Protein AF-A0A7J4IIV6-F1 (afdb_monomer)

Mean predicted aligned error: 12.33 Å

Nearest PDB structures (foldseek):
  2w1t-assembly1_B  TM=8.767E-01  e=4.070E-02  Bacillus subtilis
  2w1t-assembly1_A  TM=8.884E-01  e=7.344E-02  Bacillus subtilis
  2mrn-assembly1_B  TM=8.520E-01  e=1.019E-01  Escherichia coli K-12
  9gc3-assembly1_A  TM=3.095E-01  e=4.013E+00  Saccharomyces cerevisiae

Secondary structure (DSSP, 8-state):
------EEETTTEEE-PPPHHHHHHTT--TT--EEEEE-TTS-EEEEE--------------GGG--SHHHHHHHHHHHHH-

Radius of gyration: 21.93 Å; Cα contacts (8 Å, |Δi|>4): 48; chains: 1; bounding box: 44×27×57 Å

Foldseek 3Di:
DDDWDWDDDPDDDTDTDDDPVVCVVLVPDPPQDWDWDQDPVRDIDIGRPPVDDPPPVDDDDDVVPCPDPVVVVVVVVVSVVD

Sequence (82 aa):
MDIRRVQMTGGSSLVVTLPKEWTTAMQIRKNDPVRITAQPDGTLLISAAITDDQVQRIKELDASTCTNPTFLFRTLIGCYIA

pLDDT: mean 84.46, std 11.9, range [46.62, 96.38]

Solvent-accessible surface area (backbone atoms only — not comparable to full-atom values): 5649 Å² total; per-residue (Å²): 138,87,87,80,73,71,41,81,51,82,95,87,44,76,47,68,83,76,57,67,70,58,38,58,75,65,68,60,55,92,89,57,67,65,45,75,43,84,43,98,89,74,47,75,48,77,41,76,52,64,93,68,66,79,73,72,82,80,76,89,76,70,68,88,77,50,87,43,74,69,56,49,54,52,50,54,52,49,66,72,73,107

Structure (mmCIF, N/CA/C/O backbone):
data_AF-A0A7J4IIV6-F1
#
_entry.id   AF-A0A7J4IIV6-F1
#
loop_
_atom_site.group_PDB
_atom_site.id
_atom_site.type_symbol
_atom_site.label_atom_id
_atom_site.label_alt_id
_atom_site.label_comp_id
_atom_site.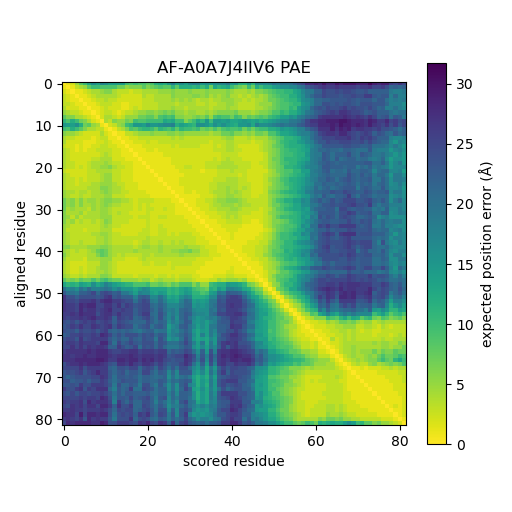label_asym_id
_atom_site.label_entity_id
_atom_site.label_seq_id
_atom_site.pdbx_PDB_ins_code
_atom_site.Cartn_x
_atom_site.Cartn_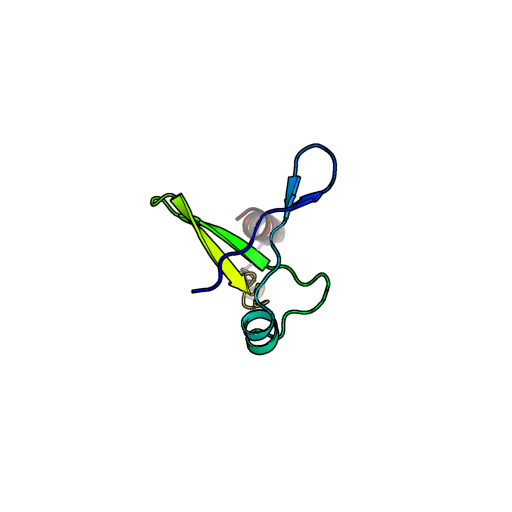y
_atom_site.Cartn_z
_atom_site.occupancy
_atom_site.B_iso_or_equiv
_atom_site.auth_seq_id
_atom_site.auth_comp_id
_atom_site.auth_asym_id
_atom_site.auth_atom_id
_atom_site.pdbx_PDB_model_num
ATOM 1 N N . MET A 1 1 ? -19.813 -3.489 10.703 1.00 63.03 1 MET A N 1
ATOM 2 C CA . MET A 1 1 ? -19.046 -2.227 10.701 1.00 63.03 1 MET A CA 1
ATOM 3 C C . MET A 1 1 ? -18.087 -2.305 11.872 1.00 63.03 1 MET A C 1
ATOM 5 O O . MET A 1 1 ? -18.555 -2.417 12.995 1.00 63.03 1 MET A O 1
ATOM 9 N N . ASP A 1 2 ? -16.785 -2.391 11.608 1.00 81.69 2 ASP A N 1
ATOM 10 C CA . ASP A 1 2 ? -15.752 -2.502 12.646 1.00 81.69 2 ASP A CA 1
ATOM 11 C C . ASP A 1 2 ? -15.068 -1.134 12.782 1.00 81.69 2 ASP A C 1
ATOM 13 O O . ASP A 1 2 ? -14.643 -0.562 11.778 1.00 81.69 2 ASP A O 1
ATOM 17 N N . ILE A 1 3 ? -15.028 -0.572 13.993 1.00 88.06 3 ILE A N 1
ATOM 18 C CA . ILE A 1 3 ? -14.431 0.743 14.267 1.00 88.06 3 ILE A CA 1
ATOM 19 C C . ILE A 1 3 ? -13.132 0.513 15.02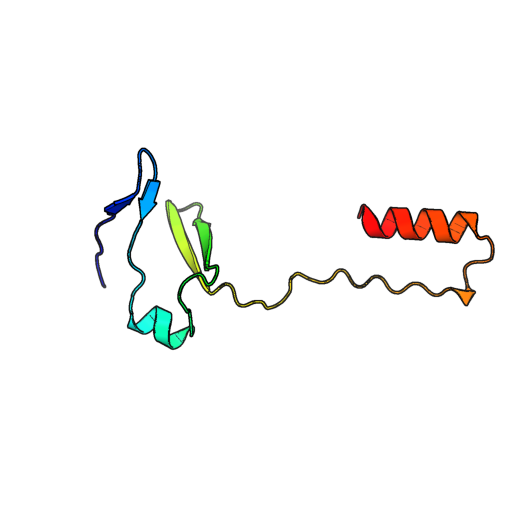7 1.00 88.06 3 ILE A C 1
ATOM 21 O O . ILE A 1 3 ? -13.127 -0.034 16.128 1.00 88.06 3 ILE A O 1
ATOM 25 N N . ARG A 1 4 ? -12.022 0.978 14.453 1.00 91.12 4 ARG A N 1
ATOM 26 C CA . ARG A 1 4 ? -10.684 0.808 15.023 1.00 91.12 4 ARG A CA 1
ATOM 27 C C . ARG A 1 4 ? -10.083 2.152 15.375 1.00 91.12 4 ARG A C 1
ATOM 29 O O . ARG A 1 4 ? -10.219 3.123 14.637 1.00 91.12 4 ARG A O 1
ATOM 36 N N . ARG A 1 5 ? -9.399 2.200 16.515 1.00 92.94 5 ARG A N 1
ATOM 37 C CA . ARG A 1 5 ? -8.644 3.383 16.926 1.00 92.94 5 ARG A CA 1
ATOM 38 C C . ARG A 1 5 ? -7.285 3.373 16.240 1.00 92.94 5 ARG A C 1
ATOM 40 O O . ARG A 1 5 ? -6.659 2.321 16.112 1.00 92.94 5 ARG A O 1
ATOM 47 N N . VAL A 1 6 ? -6.827 4.553 15.851 1.00 93.44 6 VAL A N 1
ATOM 48 C CA . VAL A 1 6 ? -5.439 4.759 15.447 1.00 93.44 6 VAL A CA 1
ATOM 49 C C . VAL A 1 6 ? -4.524 4.713 16.670 1.00 93.44 6 VAL A C 1
ATOM 51 O O . VAL A 1 6 ? -4.919 5.097 17.773 1.00 93.44 6 VAL A O 1
ATOM 54 N N . GLN A 1 7 ? -3.302 4.238 16.476 1.00 93.94 7 GLN A N 1
ATOM 55 C CA . GLN A 1 7 ? -2.245 4.199 17.479 1.00 93.94 7 GLN A CA 1
ATOM 56 C C . GLN A 1 7 ? -1.082 5.066 17.006 1.00 93.94 7 GLN A C 1
ATOM 58 O O . GLN A 1 7 ? -0.806 5.139 15.812 1.00 93.94 7 GLN A O 1
ATOM 63 N N . MET A 1 8 ? -0.383 5.711 17.931 1.00 90.88 8 MET A N 1
ATOM 64 C CA . MET A 1 8 ? 0.822 6.468 17.607 1.00 90.88 8 MET A CA 1
ATOM 65 C C . MET A 1 8 ? 2.014 5.516 17.514 1.00 90.88 8 MET A C 1
ATOM 67 O O . MET A 1 8 ? 2.225 4.694 18.403 1.00 90.88 8 MET A O 1
ATOM 71 N N . THR A 1 9 ? 2.782 5.607 16.430 1.00 86.19 9 THR A N 1
ATOM 72 C CA . THR A 1 9 ? 4.063 4.909 16.275 1.00 86.19 9 THR A CA 1
ATOM 73 C C . THR A 1 9 ? 5.140 5.946 15.974 1.00 86.19 9 THR A C 1
ATOM 75 O O . THR A 1 9 ? 5.064 6.656 14.973 1.00 86.19 9 THR A O 1
ATOM 78 N N . GLY A 1 10 ? 6.146 6.055 16.846 1.00 84.81 10 GLY A N 1
ATOM 79 C CA . GLY A 1 10 ? 7.158 7.112 16.746 1.00 84.81 10 GLY A CA 1
ATOM 80 C C . GLY A 1 10 ? 6.588 8.515 17.004 1.00 84.81 10 GLY A C 1
ATOM 81 O O . GLY A 1 10 ? 5.584 8.661 17.696 1.00 84.81 10 GLY A O 1
ATOM 82 N N . GLY A 1 11 ? 7.248 9.553 16.476 1.00 81.25 11 GLY A N 1
ATOM 83 C CA . GLY A 1 11 ? 6.929 10.957 16.785 1.00 81.25 11 GLY A CA 1
ATOM 84 C C . GLY A 1 11 ? 5.853 11.624 15.916 1.00 81.25 11 GLY A C 1
ATOM 85 O O . GLY A 1 11 ? 5.326 12.656 16.317 1.00 81.25 11 GLY A O 1
ATOM 86 N N . SER A 1 12 ? 5.523 11.081 14.738 1.00 85.25 12 SER A N 1
ATOM 87 C CA . SER A 1 12 ? 4.636 11.766 13.774 1.00 85.25 12 SER A CA 1
ATOM 88 C C . SER A 1 12 ? 3.750 10.852 12.920 1.00 85.25 12 SER A C 1
ATOM 90 O O . SER A 1 12 ? 3.072 11.339 12.019 1.00 85.25 12 SER A O 1
ATOM 92 N N . SER A 1 13 ? 3.734 9.538 13.167 1.00 86.50 13 SER A N 1
ATOM 93 C CA . SER A 1 13 ? 2.965 8.583 12.358 1.00 86.50 13 SER A CA 1
ATOM 94 C C . SER A 1 13 ? 1.888 7.874 13.173 1.00 86.50 13 SER A C 1
ATOM 96 O O . SER A 1 13 ? 2.083 7.517 14.338 1.00 86.50 13 SER A O 1
ATOM 98 N N . LEU A 1 14 ? 0.740 7.659 12.535 1.00 91.31 14 LEU A N 1
ATOM 99 C CA . LEU A 1 14 ? -0.375 6.896 13.080 1.00 91.31 14 LEU A CA 1
ATOM 100 C C . LEU A 1 14 ? -0.490 5.562 12.344 1.00 91.31 14 LEU A C 1
ATOM 102 O O . LEU A 1 14 ? -0.322 5.499 11.129 1.00 91.31 14 LEU A O 1
ATOM 106 N N . VAL A 1 15 ? -0.812 4.504 13.079 1.00 92.38 15 VAL A N 1
ATOM 107 C CA . VAL A 1 15 ? -1.069 3.169 12.535 1.00 92.38 15 VAL A CA 1
ATOM 108 C C . VAL A 1 15 ? -2.484 2.730 12.887 1.00 92.38 15 VAL A C 1
ATOM 110 O O . VAL A 1 15 ? -3.004 3.058 13.954 1.00 92.38 15 VAL A O 1
ATOM 113 N N . VAL A 1 16 ? -3.117 1.968 11.998 1.00 92.88 16 VAL A N 1
ATOM 114 C CA . VAL A 1 16 ? -4.401 1.305 12.250 1.00 92.88 16 VAL A CA 1
ATOM 115 C C . VAL A 1 16 ? -4.244 -0.179 11.963 1.00 92.88 16 VAL A C 1
ATOM 117 O O . VAL A 1 16 ? -3.575 -0.578 11.010 1.00 92.88 16 VAL A O 1
ATOM 120 N N . THR A 1 17 ? -4.835 -1.017 12.808 1.00 92.44 17 THR A N 1
ATOM 121 C CA . THR A 1 17 ? -4.781 -2.465 12.613 1.00 92.44 17 THR A CA 1
ATOM 122 C C . THR A 1 17 ? -5.745 -2.880 11.508 1.00 92.44 17 THR A C 1
ATOM 124 O O . THR A 1 17 ? -6.923 -2.528 11.537 1.00 92.44 17 THR A O 1
ATOM 127 N N . LEU A 1 18 ? -5.267 -3.666 10.548 1.00 92.31 18 LEU A N 1
ATOM 128 C CA . LEU A 1 18 ? -6.119 -4.212 9.494 1.00 92.31 18 LEU A CA 1
ATOM 129 C C . LEU A 1 18 ? -7.036 -5.322 10.055 1.00 92.31 18 LEU A C 1
ATOM 131 O O . LEU A 1 18 ? -6.637 -6.036 10.986 1.00 92.31 18 LEU A O 1
ATOM 135 N N . PRO A 1 19 ? -8.266 -5.492 9.533 1.00 92.19 19 PRO A N 1
ATOM 136 C CA . PRO A 1 19 ? -9.157 -6.568 9.960 1.00 92.19 19 PRO A CA 1
ATOM 137 C C . PRO A 1 19 ? -8.576 -7.950 9.657 1.00 92.19 19 PRO A C 1
ATOM 139 O O . PRO A 1 19 ? -8.198 -8.226 8.523 1.00 92.19 19 PRO A O 1
ATOM 142 N N . LYS A 1 20 ? -8.547 -8.839 10.659 1.00 90.56 20 LYS A N 1
ATOM 143 C CA . LYS A 1 20 ? -7.928 -10.173 10.541 1.00 90.56 20 LYS A CA 1
ATOM 144 C C . LYS A 1 20 ? -8.567 -11.026 9.443 1.00 90.56 20 LYS A C 1
ATOM 146 O O . LYS A 1 20 ? -7.865 -11.725 8.716 1.00 90.56 20 LYS A O 1
ATOM 151 N N . GLU A 1 21 ? -9.890 -10.975 9.328 1.00 92.50 21 GLU A N 1
ATOM 152 C CA . GLU A 1 21 ? -10.630 -11.693 8.285 1.00 92.50 21 GLU A CA 1
ATOM 153 C C . GLU A 1 2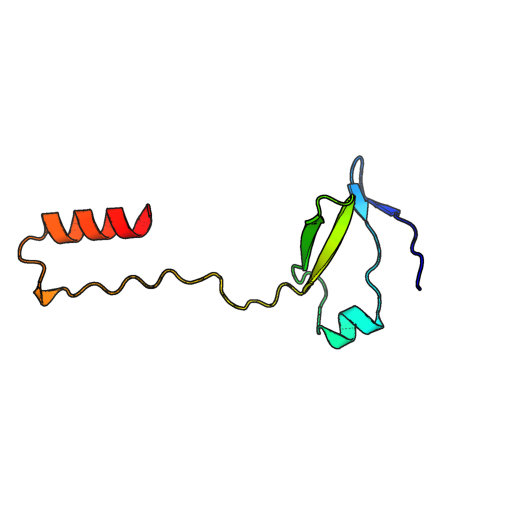1 ? -10.221 -11.203 6.894 1.00 92.50 21 GLU A C 1
ATOM 155 O O . GLU A 1 21 ? -9.902 -12.011 6.026 1.00 92.50 21 GLU A O 1
ATOM 160 N N . TRP A 1 22 ? -10.116 -9.883 6.719 1.00 91.69 22 TRP A N 1
ATOM 161 C CA . TRP A 1 22 ? -9.694 -9.275 5.461 1.00 91.69 22 TRP A CA 1
ATOM 162 C C . TRP A 1 22 ? -8.238 -9.607 5.114 1.00 91.69 22 TRP A C 1
ATOM 164 O O . TRP A 1 22 ? -7.965 -10.033 3.996 1.00 91.69 22 TRP A O 1
ATOM 174 N N . THR A 1 23 ? -7.304 -9.499 6.069 1.00 92.12 23 THR A N 1
ATOM 175 C CA . THR A 1 23 ? -5.894 -9.856 5.821 1.00 92.12 23 THR A CA 1
ATOM 176 C C . THR A 1 23 ? -5.731 -11.336 5.485 1.00 92.12 23 THR A C 1
ATOM 178 O O . THR A 1 23 ? -4.887 -11.681 4.667 1.00 92.12 23 THR A O 1
ATOM 181 N N . THR A 1 24 ? -6.549 -12.209 6.085 1.00 92.25 24 THR A N 1
ATOM 182 C CA . THR A 1 24 ? -6.552 -13.650 5.783 1.00 92.25 24 THR A CA 1
ATOM 183 C C . THR A 1 24 ? -7.098 -13.915 4.382 1.00 92.25 24 THR A C 1
ATOM 185 O O . THR A 1 24 ? -6.476 -14.653 3.623 1.00 92.25 24 THR A O 1
ATOM 188 N N . ALA A 1 25 ? -8.218 -13.280 4.017 1.00 91.19 25 ALA A N 1
ATOM 189 C CA . ALA A 1 25 ? -8.829 -13.408 2.695 1.00 91.19 25 ALA A CA 1
ATOM 190 C C . ALA A 1 25 ? -7.903 -12.912 1.572 1.00 91.19 25 ALA A C 1
ATOM 192 O O . ALA A 1 25 ? -7.832 -13.531 0.516 1.00 91.19 25 ALA A O 1
ATOM 193 N N . MET A 1 26 ? -7.155 -11.836 1.826 1.00 90.25 26 MET A N 1
ATOM 194 C CA . MET A 1 26 ? -6.180 -11.265 0.890 1.00 90.25 26 MET A CA 1
ATOM 195 C C . MET A 1 26 ? -4.784 -11.904 0.988 1.00 90.25 26 MET A C 1
ATOM 197 O O . MET A 1 26 ? -3.862 -11.451 0.320 1.00 90.25 26 MET A O 1
ATOM 201 N N . GLN A 1 27 ? -4.609 -12.926 1.837 1.00 90.62 27 GLN A N 1
ATOM 202 C CA . GLN A 1 27 ? -3.339 -13.625 2.082 1.00 90.62 27 GLN A CA 1
ATOM 203 C C . GLN A 1 27 ? -2.150 -12.712 2.448 1.00 90.62 27 GLN A C 1
ATOM 205 O O . GLN A 1 27 ? -0.997 -13.064 2.204 1.00 90.62 27 GLN A O 1
ATOM 210 N N . ILE A 1 28 ? -2.425 -11.570 3.084 1.00 90.06 28 ILE A N 1
ATOM 211 C CA . ILE A 1 28 ? -1.423 -10.574 3.478 1.00 90.06 28 ILE A CA 1
ATOM 212 C C . ILE A 1 28 ? -0.618 -11.099 4.665 1.00 90.06 28 ILE A C 1
ATOM 214 O O . ILE A 1 28 ? -1.171 -11.462 5.710 1.00 90.06 28 ILE A O 1
ATOM 218 N N . ARG A 1 29 ? 0.705 -11.097 4.525 1.00 89.38 29 ARG A N 1
ATOM 219 C CA . ARG A 1 29 ? 1.665 -11.501 5.553 1.00 89.38 29 ARG A CA 1
ATOM 220 C C . ARG A 1 29 ? 2.358 -10.289 6.162 1.00 89.38 29 ARG A C 1
ATOM 222 O O . ARG A 1 29 ? 2.251 -9.151 5.709 1.00 89.38 29 ARG A O 1
ATOM 229 N N . LYS A 1 30 ? 3.079 -10.539 7.256 1.00 86.81 30 LYS A N 1
ATOM 230 C CA . LYS A 1 30 ? 3.907 -9.520 7.902 1.00 86.81 30 LYS A CA 1
ATOM 231 C C . LYS A 1 30 ? 4.894 -8.945 6.880 1.00 86.81 30 LYS A C 1
ATOM 233 O O . LYS A 1 30 ? 5.632 -9.707 6.266 1.00 86.81 30 LYS A O 1
ATOM 238 N N . ASN A 1 31 ? 4.956 -7.615 6.816 1.00 85.50 31 ASN A N 1
ATOM 239 C CA . ASN A 1 31 ? 5.799 -6.828 5.910 1.00 85.50 31 ASN A CA 1
ATOM 240 C C . ASN A 1 31 ? 5.373 -6.840 4.432 1.00 85.50 31 ASN A C 1
ATOM 242 O O . ASN A 1 31 ? 6.080 -6.241 3.622 1.00 85.50 31 ASN A O 1
ATOM 246 N N . ASP A 1 32 ? 4.238 -7.449 4.077 1.00 87.44 32 ASP A N 1
ATOM 247 C CA . ASP A 1 32 ? 3.712 -7.312 2.720 1.00 87.44 32 ASP A CA 1
ATOM 248 C C . ASP A 1 32 ? 3.259 -5.862 2.481 1.00 87.44 32 ASP A C 1
ATOM 250 O O . ASP A 1 32 ? 2.643 -5.247 3.364 1.00 87.44 32 ASP A O 1
ATOM 254 N N . PRO A 1 33 ? 3.552 -5.291 1.302 1.00 87.19 33 PRO A N 1
ATOM 255 C CA . PRO A 1 33 ? 3.069 -3.966 0.966 1.00 87.19 33 PRO A CA 1
ATOM 256 C C . PRO A 1 33 ? 1.539 -3.959 0.855 1.00 87.19 33 PRO A C 1
ATOM 258 O O . PRO A 1 33 ? 0.903 -4.914 0.412 1.00 87.19 33 PRO A O 1
ATOM 261 N N . VAL A 1 34 ? 0.934 -2.834 1.224 1.00 90.00 34 VAL A N 1
ATOM 262 C CA . VAL A 1 34 ? -0.479 -2.541 0.969 1.00 90.00 34 VAL A CA 1
ATOM 263 C C . VAL A 1 34 ? -0.571 -1.177 0.313 1.00 90.00 34 VAL A C 1
ATOM 265 O O . VAL A 1 34 ? 0.164 -0.253 0.665 1.00 90.00 34 VAL A O 1
ATOM 268 N N . ARG A 1 35 ? -1.462 -1.042 -0.664 1.00 89.00 35 ARG A N 1
ATOM 269 C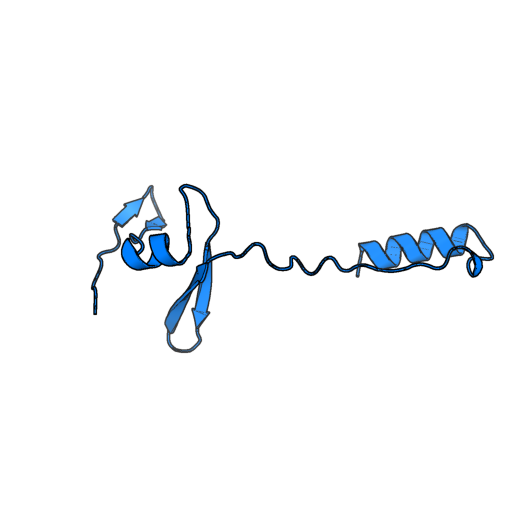 CA . ARG A 1 35 ? -1.683 0.233 -1.338 1.00 89.00 35 ARG A CA 1
ATOM 270 C C . ARG A 1 35 ? -2.763 0.996 -0.589 1.00 89.00 35 ARG A C 1
ATOM 272 O O . ARG A 1 35 ? -3.852 0.471 -0.363 1.00 89.00 35 ARG A O 1
ATOM 279 N N . ILE A 1 36 ? -2.451 2.237 -0.234 1.00 91.44 36 ILE A N 1
ATOM 280 C CA . ILE A 1 36 ? -3.386 3.171 0.389 1.00 91.44 36 ILE A CA 1
ATOM 281 C C . ILE A 1 36 ? -3.580 4.336 -0.575 1.00 91.44 36 ILE A C 1
ATOM 283 O O . ILE A 1 36 ? -2.610 4.952 -1.017 1.00 91.44 36 ILE A O 1
ATOM 287 N N . THR A 1 37 ? -4.829 4.631 -0.916 1.00 92.56 37 THR A N 1
ATOM 288 C CA . THR A 1 37 ? -5.186 5.720 -1.827 1.00 92.56 37 THR A CA 1
ATOM 289 C C . THR A 1 37 ? -6.191 6.636 -1.148 1.00 92.56 37 THR A C 1
ATOM 291 O O . THR A 1 37 ? -7.242 6.183 -0.698 1.00 92.56 37 THR A O 1
ATOM 294 N N . ALA A 1 38 ? -5.858 7.925 -1.065 1.00 94.38 38 ALA A N 1
ATOM 295 C CA . ALA A 1 38 ? -6.795 8.947 -0.621 1.00 94.38 38 ALA A CA 1
ATOM 296 C C . ALA A 1 38 ? -7.802 9.238 -1.735 1.00 94.38 38 ALA A C 1
ATOM 298 O O . ALA A 1 38 ? -7.416 9.462 -2.883 1.00 94.38 38 ALA A O 1
ATOM 299 N N . GLN A 1 39 ? -9.083 9.217 -1.388 1.00 96.38 39 GLN A N 1
ATOM 300 C CA . GLN A 1 39 ? -10.174 9.507 -2.306 1.00 96.38 39 GLN A CA 1
ATOM 301 C C . GLN A 1 39 ? -10.662 10.957 -2.126 1.00 96.38 39 GLN A C 1
ATOM 303 O O . GLN A 1 39 ? -10.497 11.530 -1.045 1.00 96.38 39 GLN A O 1
ATOM 308 N N . PRO A 1 40 ? -11.276 11.572 -3.157 1.00 95.38 40 PRO A N 1
ATOM 309 C CA . PRO A 1 40 ? -11.769 12.952 -3.083 1.00 95.38 40 PRO A CA 1
ATOM 310 C C . PRO A 1 40 ? -12.834 13.192 -2.005 1.00 95.38 40 PRO A C 1
ATOM 312 O O . PRO A 1 40 ? -13.007 14.320 -1.554 1.00 95.38 40 PRO A O 1
ATOM 315 N N . ASP A 1 41 ? -13.540 12.142 -1.587 1.00 95.81 41 ASP A N 1
ATOM 316 C CA . ASP A 1 41 ? -14.558 12.182 -0.533 1.00 95.81 41 ASP A CA 1
ATOM 317 C C . ASP A 1 41 ? -13.971 12.126 0.892 1.00 95.81 41 ASP A C 1
ATOM 319 O O . ASP A 1 41 ? -14.713 12.094 1.873 1.0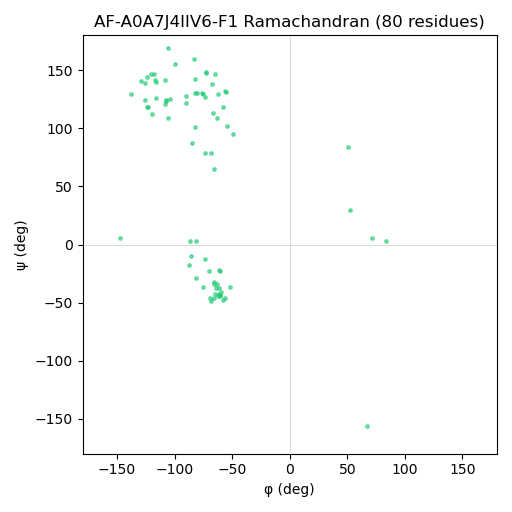0 95.81 41 ASP A O 1
ATOM 323 N N . GLY A 1 42 ? -12.639 12.117 1.019 1.00 92.50 42 GLY A N 1
ATOM 324 C CA . GLY A 1 42 ? -11.931 12.052 2.296 1.00 92.50 42 GLY A CA 1
ATOM 325 C C . GLY A 1 42 ? -11.769 10.636 2.853 1.00 92.50 42 GLY A C 1
ATOM 326 O O . GLY A 1 42 ? -11.219 10.473 3.944 1.00 92.50 42 GLY A O 1
ATOM 327 N N . THR A 1 43 ? -12.209 9.604 2.129 1.00 95.12 43 THR A N 1
ATOM 328 C CA . THR A 1 43 ? -11.994 8.211 2.526 1.00 95.12 43 THR A CA 1
ATOM 329 C C . THR A 1 43 ? -10.611 7.705 2.107 1.00 95.12 43 THR A C 1
ATOM 331 O O . THR A 1 43 ? -9.955 8.242 1.209 1.00 95.12 43 THR A O 1
ATOM 334 N N . LEU A 1 44 ? -10.154 6.635 2.763 1.00 93.31 44 LEU A N 1
ATOM 335 C CA . LEU A 1 44 ? -8.963 5.887 2.363 1.00 93.31 44 LEU A CA 1
ATOM 336 C C . LEU A 1 44 ? -9.384 4.539 1.779 1.00 93.31 44 LEU A C 1
ATOM 338 O O . LEU A 1 44 ? -10.039 3.746 2.456 1.00 93.31 44 LEU A O 1
ATOM 342 N N . LEU A 1 45 ? -8.963 4.262 0.547 1.00 91.94 45 LEU A N 1
ATOM 343 C CA . LEU A 1 45 ? -9.060 2.936 -0.051 1.00 91.94 45 LEU A CA 1
ATOM 344 C C . LEU A 1 45 ? -7.792 2.146 0.268 1.00 91.94 45 LEU A C 1
ATOM 346 O O . LEU A 1 45 ? -6.691 2.565 -0.094 1.00 91.94 45 LEU A O 1
ATOM 350 N N . ILE A 1 46 ? -7.952 0.993 0.916 1.00 91.62 46 ILE A N 1
ATOM 351 C CA . ILE A 1 46 ? -6.863 0.048 1.174 1.00 91.62 46 ILE A CA 1
ATOM 352 C C . ILE A 1 46 ? -7.058 -1.155 0.258 1.00 91.62 46 ILE A C 1
ATOM 354 O O . ILE A 1 46 ? -8.107 -1.795 0.271 1.00 91.62 46 ILE A O 1
ATOM 358 N N . SER A 1 47 ? -6.034 -1.470 -0.527 1.00 89.25 47 SER A N 1
ATOM 359 C CA . SER A 1 47 ? -5.998 -2.651 -1.389 1.00 89.25 47 SER A CA 1
ATOM 360 C C . SER A 1 47 ? -4.767 -3.487 -1.064 1.00 89.25 47 SER A C 1
ATOM 362 O O . SER A 1 47 ? -3.705 -2.952 -0.726 1.00 89.25 47 SER A O 1
ATOM 364 N N . ALA A 1 48 ? -4.912 -4.812 -1.140 1.00 85.31 48 ALA A N 1
ATOM 365 C CA . ALA A 1 48 ? -3.756 -5.694 -1.130 1.00 85.31 48 ALA A CA 1
ATOM 366 C C . ALA A 1 48 ? -2.839 -5.259 -2.276 1.00 85.31 48 ALA A C 1
ATOM 368 O O . ALA A 1 48 ? -3.320 -5.044 -3.392 1.00 85.31 48 ALA A O 1
ATOM 369 N N . ALA A 1 49 ? -1.541 -5.097 -2.016 1.00 70.88 49 ALA A N 1
ATOM 370 C CA . ALA A 1 49 ? -0.598 -4.996 -3.116 1.00 70.88 49 ALA A CA 1
ATOM 371 C C . ALA A 1 49 ? -0.459 -6.406 -3.687 1.00 70.88 49 ALA A C 1
ATOM 373 O O . ALA A 1 49 ? 0.472 -7.139 -3.369 1.00 70.88 49 ALA A O 1
ATOM 374 N N . ILE A 1 50 ? -1.448 -6.816 -4.483 1.00 59.91 50 ILE A N 1
ATOM 375 C CA . ILE A 1 50 ? -1.252 -7.920 -5.401 1.00 59.91 50 ILE A CA 1
ATOM 376 C C . ILE A 1 50 ? -0.077 -7.450 -6.249 1.00 59.91 50 ILE A C 1
ATOM 378 O O . ILE A 1 50 ? -0.134 -6.371 -6.847 1.00 59.91 50 ILE A O 1
ATOM 382 N N . THR A 1 51 ? 1.023 -8.189 -6.206 1.00 53.09 51 THR A N 1
ATOM 383 C CA . THR A 1 51 ? 2.115 -8.059 -7.166 1.00 53.09 51 THR A CA 1
ATOM 384 C C . THR A 1 51 ? 1.570 -8.501 -8.521 1.00 53.09 51 THR A C 1
ATOM 386 O O . THR A 1 51 ? 1.948 -9.545 -9.030 1.00 53.09 51 THR A O 1
ATOM 389 N N . ASP A 1 52 ? 0.603 -7.767 -9.053 1.00 46.62 52 ASP A N 1
ATOM 390 C CA . ASP A 1 52 ? 0.106 -7.934 -10.400 1.00 46.62 52 ASP A CA 1
ATOM 391 C C . ASP A 1 52 ? 0.363 -6.609 -11.097 1.00 46.62 52 ASP A C 1
ATOM 393 O O . ASP A 1 52 ? -0.120 -5.548 -10.689 1.00 46.62 52 ASP A O 1
ATOM 397 N N . ASP A 1 53 ? 1.281 -6.698 -12.048 1.00 48.56 53 ASP A N 1
ATOM 398 C CA . ASP A 1 53 ? 1.794 -5.626 -12.871 1.00 48.56 53 ASP A CA 1
ATOM 399 C C . ASP A 1 53 ? 2.280 -4.372 -12.111 1.00 48.56 53 ASP A C 1
ATOM 401 O O . ASP A 1 53 ? 1.711 -3.277 -12.180 1.00 48.56 53 ASP A O 1
ATOM 405 N N . GLN A 1 54 ? 3.541 -4.424 -11.647 1.00 48.34 54 GLN A N 1
ATOM 406 C CA . GLN A 1 54 ? 4.423 -3.455 -12.305 1.00 48.34 54 GLN A CA 1
ATOM 407 C C . GLN A 1 54 ? 4.243 -3.769 -13.776 1.00 48.34 54 GLN A C 1
ATOM 409 O O . GLN A 1 54 ? 4.738 -4.811 -14.188 1.00 48.34 54 GLN A O 1
ATOM 414 N N . VAL A 1 55 ? 3.456 -2.968 -14.500 1.00 54.28 55 VAL A N 1
ATOM 415 C CA . VAL A 1 55 ? 3.386 -3.033 -15.954 1.00 54.28 55 VAL A CA 1
ATOM 416 C C . VAL A 1 55 ? 4.842 -3.016 -16.378 1.00 54.28 55 VAL A C 1
ATOM 418 O O . VAL A 1 55 ? 5.470 -1.953 -16.394 1.00 54.28 55 VAL A O 1
ATOM 421 N N . GLN A 1 56 ? 5.43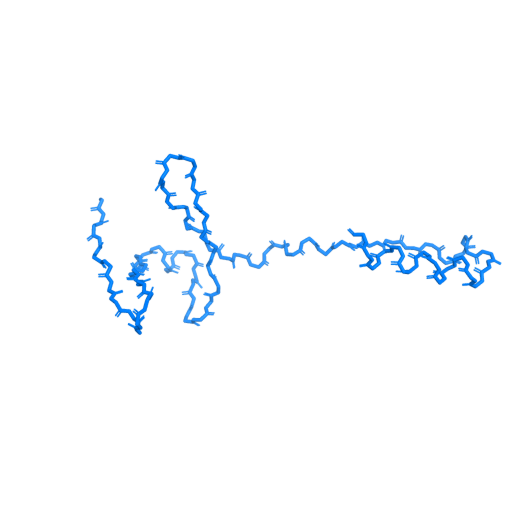2 -4.193 -16.600 1.00 55.03 56 GLN A N 1
ATOM 422 C CA . GLN A 1 56 ? 6.740 -4.269 -17.190 1.00 55.03 56 GLN A CA 1
ATOM 423 C C . GLN A 1 56 ? 6.446 -3.664 -18.538 1.00 55.03 56 GLN A C 1
ATOM 425 O O . GLN A 1 56 ? 5.674 -4.210 -19.325 1.00 55.03 56 GLN A O 1
ATOM 430 N N . ARG A 1 57 ? 6.940 -2.448 -18.756 1.00 64.06 57 ARG A N 1
ATOM 431 C CA . ARG A 1 57 ? 6.878 -1.820 -20.063 1.00 64.06 57 ARG A CA 1
ATOM 432 C C . ARG A 1 57 ? 7.811 -2.640 -20.938 1.00 64.06 57 ARG A C 1
ATOM 434 O O . ARG A 1 57 ? 8.961 -2.271 -21.143 1.00 64.06 57 ARG A O 1
ATOM 441 N N . ILE A 1 58 ? 7.331 -3.796 -21.382 1.00 74.94 58 ILE A N 1
ATOM 442 C CA . ILE A 1 58 ? 8.032 -4.649 -22.317 1.00 74.94 58 ILE A CA 1
ATOM 443 C C . ILE A 1 58 ? 8.057 -3.849 -23.612 1.00 74.94 58 ILE A C 1
ATOM 445 O O . ILE A 1 58 ? 7.023 -3.503 -24.188 1.00 74.94 58 ILE A O 1
ATOM 449 N N . LYS A 1 59 ? 9.263 -3.451 -24.005 1.00 81.75 59 LYS A N 1
ATOM 450 C CA . LYS A 1 59 ? 9.539 -2.820 -25.288 1.00 81.75 59 LYS A CA 1
ATOM 451 C C . LYS A 1 59 ? 10.233 -3.869 -26.138 1.00 81.75 59 LYS A C 1
ATOM 453 O O . LYS A 1 59 ? 11.373 -4.229 -25.862 1.00 81.75 59 LYS A O 1
ATOM 458 N N . GLU A 1 60 ? 9.532 -4.374 -27.141 1.00 85.25 60 GLU A N 1
ATOM 459 C CA . GLU A 1 60 ? 10.126 -5.265 -28.130 1.00 85.25 60 GLU A CA 1
ATOM 460 C C . GLU A 1 60 ? 10.877 -4.432 -29.171 1.00 85.25 60 GLU A C 1
ATOM 462 O O . GLU A 1 60 ? 10.356 -3.446 -29.696 1.00 85.25 60 GLU A O 1
ATOM 467 N N . LEU A 1 61 ? 12.126 -4.813 -29.434 1.00 86.06 61 LEU A N 1
ATOM 468 C CA . LEU A 1 61 ? 12.996 -4.164 -30.406 1.00 86.06 61 LEU A CA 1
ATOM 469 C C . LEU A 1 61 ? 13.450 -5.204 -31.422 1.00 86.06 61 LEU A C 1
ATOM 471 O O . LEU A 1 61 ? 14.139 -6.161 -31.073 1.00 86.06 61 LEU A O 1
ATOM 475 N N . ASP A 1 62 ? 13.096 -4.990 -32.686 1.00 86.31 62 ASP A N 1
ATOM 476 C CA . ASP A 1 62 ? 13.596 -5.813 -33.779 1.00 8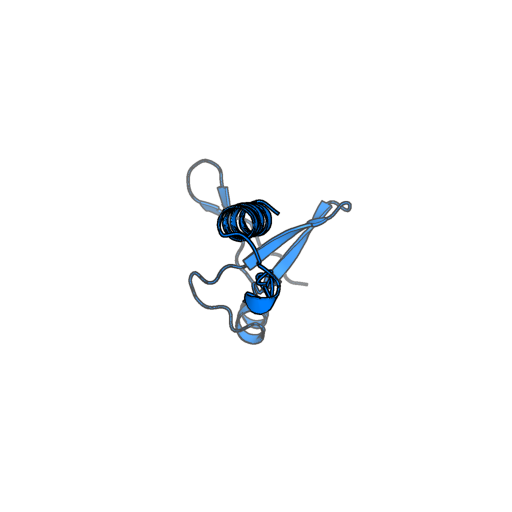6.31 62 ASP A CA 1
ATOM 477 C C . ASP A 1 62 ? 14.992 -5.331 -34.198 1.00 86.31 62 ASP A C 1
ATOM 479 O O . ASP A 1 62 ? 15.152 -4.345 -34.928 1.00 86.31 62 ASP A O 1
ATOM 483 N N . ALA A 1 63 ? 16.019 -6.047 -33.738 1.00 82.69 63 ALA A N 1
ATOM 484 C CA . ALA A 1 63 ? 17.412 -5.752 -34.05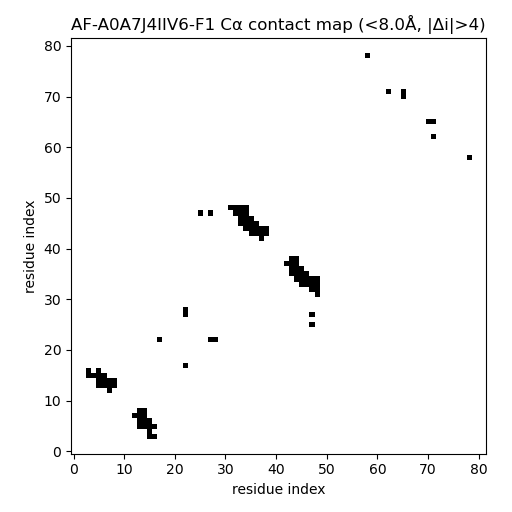8 1.00 82.69 63 ALA A CA 1
ATOM 485 C C . ALA A 1 63 ? 17.728 -5.854 -35.561 1.00 82.69 63 ALA A C 1
ATOM 487 O O . ALA A 1 63 ? 18.679 -5.219 -36.014 1.00 82.69 63 ALA A O 1
ATOM 488 N N . SER A 1 64 ? 16.936 -6.591 -36.350 1.00 83.94 64 SER A N 1
ATOM 489 C CA . SER A 1 64 ? 17.158 -6.726 -37.796 1.00 83.94 64 SER A CA 1
ATOM 490 C C . SER A 1 64 ? 16.853 -5.439 -38.570 1.00 83.94 64 SER A C 1
ATOM 492 O O . SER A 1 64 ? 17.416 -5.208 -39.639 1.00 83.94 64 SER A O 1
ATOM 494 N N . THR A 1 65 ? 16.030 -4.552 -38.000 1.00 80.38 65 THR A N 1
ATOM 495 C CA . THR A 1 65 ? 15.707 -3.239 -38.586 1.00 80.38 65 THR A CA 1
ATOM 496 C C . THR A 1 65 ? 16.723 -2.152 -38.216 1.00 80.38 65 THR A C 1
ATOM 498 O O . THR A 1 65 ? 16.721 -1.059 -38.789 1.00 80.38 65 THR A O 1
ATOM 501 N N . CYS A 1 66 ? 17.633 -2.439 -37.280 1.00 80.88 66 CYS A N 1
ATOM 502 C CA . CYS A 1 66 ? 18.648 -1.502 -36.814 1.00 80.88 66 CYS A CA 1
ATOM 503 C C . CYS A 1 66 ? 19.881 -1.526 -37.729 1.00 80.88 66 CYS A C 1
ATOM 505 O O . CYS A 1 66 ? 20.864 -2.213 -37.469 1.00 80.88 66 CYS A O 1
ATOM 507 N N . THR A 1 67 ? 19.857 -0.719 -38.789 1.00 77.69 67 THR A N 1
ATOM 508 C CA . THR A 1 67 ? 20.949 -0.612 -39.776 1.00 77.69 67 THR A CA 1
ATOM 509 C C . THR A 1 67 ? 22.195 0.131 -39.278 1.00 77.69 67 THR A C 1
ATOM 511 O O . THR A 1 67 ? 23.238 0.074 -39.926 1.00 77.69 67 THR A O 1
ATOM 514 N N . ASN A 1 68 ? 22.121 0.825 -38.136 1.00 85.19 68 ASN A N 1
ATOM 515 C CA . ASN A 1 68 ? 23.232 1.593 -37.568 1.00 85.19 68 ASN A CA 1
ATOM 516 C C . ASN A 1 68 ? 23.323 1.403 -36.034 1.00 85.19 68 ASN A C 1
ATOM 518 O O . ASN A 1 68 ? 22.329 1.648 -35.342 1.00 85.19 68 ASN A O 1
ATOM 522 N N . PRO A 1 69 ? 24.503 1.063 -35.473 1.00 86.81 69 PRO A N 1
ATOM 523 C CA . PRO A 1 69 ? 24.719 0.957 -34.025 1.00 86.81 69 PRO A CA 1
ATOM 524 C C . PRO A 1 69 ? 24.290 2.192 -33.216 1.00 86.81 69 PRO A C 1
ATOM 526 O O . PRO A 1 69 ? 23.747 2.063 -32.120 1.00 86.81 69 PRO A O 1
ATOM 529 N N . THR A 1 70 ? 24.477 3.400 -33.757 1.00 89.94 70 THR A N 1
ATOM 530 C CA . THR A 1 70 ? 24.062 4.651 -33.102 1.00 89.94 70 THR A CA 1
ATOM 531 C C . THR A 1 70 ? 22.542 4.756 -32.979 1.00 89.94 70 THR A C 1
ATOM 533 O O . THR A 1 70 ? 22.042 5.309 -32.001 1.00 89.94 70 THR A O 1
ATOM 536 N N . PHE A 1 71 ? 21.794 4.223 -33.948 1.00 88.19 71 PHE A N 1
ATOM 537 C CA . PHE A 1 71 ? 20.334 4.208 -33.902 1.00 88.19 71 PHE A CA 1
ATOM 538 C C . PHE A 1 71 ? 19.835 3.269 -32.801 1.00 88.19 71 PHE A C 1
ATOM 540 O O . PHE A 1 71 ? 19.062 3.702 -31.951 1.00 88.19 71 PHE A O 1
ATOM 547 N N . LEU A 1 72 ? 20.364 2.040 -32.739 1.00 89.75 72 LEU A N 1
ATOM 548 C CA . LEU A 1 72 ? 20.041 1.089 -31.671 1.00 89.75 72 LEU A CA 1
ATOM 549 C C . LEU A 1 72 ? 20.335 1.677 -30.283 1.00 89.75 72 LEU A C 1
ATOM 551 O O . LEU A 1 72 ? 19.486 1.618 -29.397 1.00 89.75 72 LEU A O 1
ATOM 555 N N . PHE A 1 73 ? 21.499 2.310 -30.110 1.00 89.88 73 PHE A N 1
ATOM 556 C CA . PHE A 1 73 ? 21.867 2.960 -28.851 1.00 89.88 73 PHE A CA 1
ATOM 557 C C . PHE A 1 73 ? 20.849 4.031 -28.430 1.00 89.88 73 PHE A C 1
ATOM 559 O O . PHE A 1 73 ? 20.378 4.029 -27.295 1.00 89.88 73 PHE A O 1
ATOM 566 N N . ARG A 1 74 ? 20.451 4.920 -29.348 1.00 90.88 74 ARG A N 1
ATOM 567 C CA . ARG A 1 74 ? 19.457 5.968 -29.060 1.00 90.88 74 ARG A CA 1
ATOM 568 C C . ARG A 1 74 ? 18.082 5.390 -28.733 1.00 90.88 74 ARG A C 1
ATOM 570 O O . ARG A 1 74 ? 17.411 5.918 -27.851 1.00 90.88 74 ARG A O 1
ATOM 577 N N . THR A 1 75 ? 17.683 4.312 -29.402 1.00 89.56 75 THR A N 1
ATOM 578 C CA . THR A 1 75 ? 16.419 3.619 -29.135 1.00 89.56 75 THR A CA 1
ATOM 579 C C . THR A 1 75 ? 16.410 2.994 -27.742 1.00 89.56 75 THR A C 1
ATOM 581 O O . THR A 1 75 ? 15.440 3.175 -27.014 1.00 89.56 75 THR A O 1
ATOM 584 N N . LEU A 1 76 ? 17.509 2.358 -27.319 1.00 89.50 76 LEU A N 1
ATOM 585 C CA . LEU A 1 76 ? 17.649 1.822 -25.959 1.00 89.50 76 LEU A CA 1
ATOM 586 C C . LEU A 1 76 ? 17.536 2.920 -24.893 1.00 89.50 76 LEU A C 1
ATOM 588 O O . LEU A 1 76 ? 16.802 2.755 -23.920 1.00 89.50 76 LEU A O 1
ATOM 592 N N . ILE A 1 77 ? 18.201 4.064 -25.100 1.00 90.31 77 ILE A N 1
ATOM 593 C CA . ILE A 1 77 ? 18.071 5.229 -24.210 1.00 90.31 77 ILE A CA 1
ATOM 594 C C . ILE A 1 77 ? 16.622 5.736 -24.171 1.00 90.31 77 ILE A C 1
ATOM 596 O O . ILE A 1 77 ? 16.092 6.003 -23.095 1.00 90.31 77 ILE A O 1
ATOM 600 N N . GLY A 1 78 ? 15.958 5.825 -25.326 1.00 87.44 78 GLY A N 1
ATOM 601 C CA . GLY A 1 78 ? 14.555 6.232 -25.413 1.00 87.44 78 GLY A CA 1
ATOM 602 C C . GLY A 1 78 ? 13.612 5.284 -24.669 1.00 87.44 78 GLY A C 1
ATOM 603 O O . GLY A 1 78 ? 12.739 5.746 -23.942 1.00 87.44 78 GLY A O 1
ATOM 604 N N . CYS A 1 79 ? 13.814 3.969 -24.790 1.00 86.62 79 CYS A N 1
ATOM 605 C CA . CYS A 1 79 ? 13.029 2.966 -24.069 1.00 86.62 79 CYS A CA 1
ATOM 606 C C . CYS A 1 79 ? 13.241 3.013 -22.551 1.00 86.62 79 CYS A C 1
ATOM 608 O O . CYS A 1 79 ? 12.309 2.709 -21.816 1.00 86.62 79 CYS A O 1
ATOM 610 N N . TYR A 1 80 ? 14.437 3.385 -22.090 1.00 81.31 80 TYR A N 1
ATOM 611 C CA . TYR A 1 80 ? 14.751 3.505 -20.665 1.00 81.31 80 TYR A CA 1
ATOM 612 C C . TYR A 1 80 ? 14.148 4.764 -20.020 1.00 81.31 80 TYR A C 1
ATOM 614 O O . TYR A 1 80 ? 13.733 4.724 -18.866 1.00 81.31 80 TYR A O 1
ATOM 622 N N . ILE A 1 81 ? 14.114 5.883 -20.752 1.00 83.00 81 ILE A N 1
ATOM 623 C CA . ILE A 1 81 ? 13.609 7.169 -20.238 1.00 83.00 81 ILE A CA 1
ATOM 624 C C . ILE A 1 81 ? 12.070 7.250 -20.285 1.00 83.00 81 ILE A C 1
ATOM 626 O O . ILE A 1 81 ? 11.483 7.972 -19.480 1.00 83.00 81 ILE A O 1
ATOM 630 N N . ALA A 1 82 ? 11.428 6.553 -21.230 1.00 62.66 82 ALA A N 1
ATOM 631 C CA . ALA A 1 82 ? 9.988 6.644 -21.500 1.00 62.66 82 ALA A CA 1
ATOM 632 C C . ALA A 1 82 ? 9.104 5.956 -20.454 1.00 62.66 82 ALA A C 1
ATOM 634 O O . ALA A 1 82 ? 8.136 6.616 -20.007 1.00 62.66 82 ALA A O 1
#